Protein AF-A0AAV1QLG1-F1 (afdb_monomer)

pLDDT: mean 84.08, std 19.03, range [37.41, 98.69]

Solvent-accessible surface area (backbone atoms only — not comparable to full-atom values): 8762 Å² total; per-residue (Å²): 136,84,88,78,83,83,78,78,76,85,71,83,71,79,82,72,80,50,39,57,56,26,41,52,53,12,50,55,27,45,76,72,67,35,31,69,57,17,37,54,24,30,51,51,20,46,54,36,45,75,72,66,52,82,54,91,85,65,54,66,56,62,42,28,51,55,37,20,52,26,34,38,74,71,66,40,52,70,61,16,45,52,32,30,50,58,28,38,73,78,41,75,80,42,66,68,46,60,51,48,48,58,51,48,53,52,53,50,54,52,51,54,52,52,53,51,55,50,49,54,57,46,54,62,48,64,73,50,66,93,74,75,67,92,51,88,59,51,65,58,53,54,34,52,76,70,55,54,86,71,78,129

Mean predicted aligned error: 13.68 Å

Foldseek 3Di:
DDDDDPDPDPDPPPDDQALVRLCVQLVVCVVVLVLVSVLVSLVVSLVCVVVVGDDDPDDLLVSLVSNLVSCVVVVNLVVSLVSLVVSCVVPVPPPVSVVSNVVSVVVVVVVVVVVVVVVVVVVVVVVPPPPPPPDPCVVVVVCVVVVHPPDD

Radius of gyration: 30.01 Å; Cα contacts (8 Å, |Δi|>4): 123; chains: 1; bounding box: 72×64×81 Å

Secondary structure (DSSP, 8-state):
---------------PPPHHHHHHHHHHHHHTT-HHHHHHHHHHHHHHHHTT---SS--HHHHHHHHHHHHHHTT-HHHHHHHHHHHHHH-TT-HHHHHHHHHHHHHHHHHHHHHHHHHHHHHHHHTS-TTS-S-TTHHHHHHHHTTTT---

Sequence (152 aa):
LQAGHQRHRHGTAASSLSVDDCYDLGKVAYSEADYHHTELWMTQALRQLDQGEASVAVDAVTILDYLSYSVYQQGALERALEFTRRLLELDPAHQRANGNLKYFEYQLEKQRKAEQSDGEAKQTRDARSPADDYLPERRTYEQLCRGEGVRM

Organism: Scomber scombrus (NCBI:txid13677)

InterPro domains:
  IPR011990 Tetratricopeptide-like helical domain superfamily [G3DSA:1.25.40.10] (16-119)
  IPR011990 Tetratricopeptide-like helical domain superfamily [SSF48452] (18-107)
  IPR019734 Tetratricopeptide repeat [PS50005] (61-94)
  IPR059068 Prolyl 4-hydroxylase, peptide-substrate-binding domain [PF23558] (19-110)

Structure (mmCIF, N/CA/C/O backbone):
data_AF-A0AAV1QLG1-F1
#
_entry.id   AF-A0AAV1QLG1-F1
#
loop_
_atom_site.group_PDB
_atom_site.id
_atom_site.type_symbol
_atom_site.label_atom_id
_atom_site.label_alt_id
_atom_site.label_comp_id
_atom_site.label_asym_id
_atom_site.label_entity_id
_atom_site.label_seq_id
_atom_site.pdbx_PDB_ins_code
_atom_site.Cartn_x
_atom_site.Cartn_y
_atom_site.Cartn_z
_atom_site.occupancy
_atom_site.B_iso_or_equiv
_atom_site.auth_seq_id
_atom_site.auth_comp_id
_atom_site.auth_asym_id
_atom_site.auth_atom_id
_atom_site.pdbx_PDB_model_num
ATOM 1 N N . LEU A 1 1 ? 30.216 -41.853 -43.364 1.00 44.53 1 LEU A N 1
ATOM 2 C CA . LEU A 1 1 ? 30.322 -40.665 -42.487 1.00 44.53 1 LEU A CA 1
ATOM 3 C C . LEU A 1 1 ? 28.962 -40.464 -41.839 1.00 44.53 1 LEU A C 1
ATOM 5 O O . LEU A 1 1 ? 27.978 -40.298 -42.546 1.00 44.53 1 LEU A O 1
ATOM 9 N N . GLN A 1 2 ? 28.903 -40.686 -40.531 1.00 37.41 2 GLN A N 1
ATOM 10 C CA . GLN A 1 2 ? 27.683 -40.854 -39.745 1.00 37.41 2 GLN A CA 1
ATOM 11 C C . GLN A 1 2 ? 27.026 -39.497 -39.453 1.00 37.41 2 GLN A C 1
ATOM 13 O O . GLN A 1 2 ? 27.710 -38.495 -39.265 1.00 37.41 2 GLN A O 1
ATOM 18 N N . ALA A 1 3 ? 25.694 -39.494 -39.469 1.00 44.56 3 ALA A N 1
ATOM 19 C CA . ALA A 1 3 ? 24.820 -38.339 -39.324 1.00 44.56 3 ALA A CA 1
ATOM 20 C C . ALA A 1 3 ? 24.943 -37.632 -37.962 1.00 44.56 3 ALA A C 1
ATOM 22 O O . ALA A 1 3 ? 25.097 -38.281 -36.930 1.00 44.56 3 ALA A O 1
ATOM 23 N N . GLY A 1 4 ? 24.746 -36.312 -37.961 1.00 37.56 4 GLY A N 1
ATOM 24 C CA . GLY A 1 4 ? 24.544 -35.506 -36.758 1.00 37.56 4 GLY A CA 1
ATOM 25 C C . GLY A 1 4 ? 23.381 -34.535 -36.947 1.00 37.56 4 GLY A C 1
ATOM 26 O O . GLY A 1 4 ? 23.589 -33.376 -37.280 1.00 37.56 4 GLY A O 1
ATOM 27 N N . HIS A 1 5 ? 22.148 -35.011 -36.758 1.00 47.47 5 HIS A N 1
ATOM 28 C CA . HIS A 1 5 ? 20.982 -34.142 -36.579 1.00 47.47 5 HIS A CA 1
ATOM 29 C C . HIS A 1 5 ? 21.061 -33.501 -35.186 1.00 47.47 5 HIS A C 1
ATOM 31 O O . HIS A 1 5 ? 20.780 -34.156 -34.180 1.00 47.47 5 HIS A O 1
ATOM 37 N N . GLN A 1 6 ? 21.418 -32.220 -35.117 1.00 44.69 6 GLN A N 1
ATOM 38 C CA . GLN A 1 6 ? 21.255 -31.424 -33.902 1.00 44.69 6 GLN A CA 1
ATOM 39 C C . GLN A 1 6 ? 19.767 -31.116 -33.705 1.00 44.69 6 GLN A C 1
ATOM 41 O O . GLN A 1 6 ? 19.207 -30.192 -34.285 1.00 44.69 6 GLN A O 1
ATOM 46 N N . ARG A 1 7 ? 19.109 -31.925 -32.869 1.00 48.12 7 ARG A N 1
ATOM 47 C CA . ARG A 1 7 ? 17.825 -31.566 -32.264 1.00 48.12 7 ARG A CA 1
ATOM 48 C C . ARG A 1 7 ? 18.090 -30.511 -31.193 1.00 48.12 7 ARG A C 1
ATOM 50 O O . ARG A 1 7 ? 18.442 -30.856 -30.066 1.00 48.12 7 ARG A O 1
ATOM 57 N N . HIS A 1 8 ? 17.907 -29.238 -31.530 1.00 45.44 8 HIS A N 1
ATOM 58 C CA . HIS A 1 8 ? 17.745 -28.215 -30.505 1.00 45.44 8 HIS A CA 1
ATOM 59 C C . HIS A 1 8 ? 16.400 -28.447 -29.811 1.00 45.44 8 HIS A C 1
ATOM 61 O O . HIS A 1 8 ? 15.334 -28.395 -30.419 1.00 45.44 8 HIS A O 1
ATOM 67 N N . ARG A 1 9 ? 16.479 -28.812 -28.53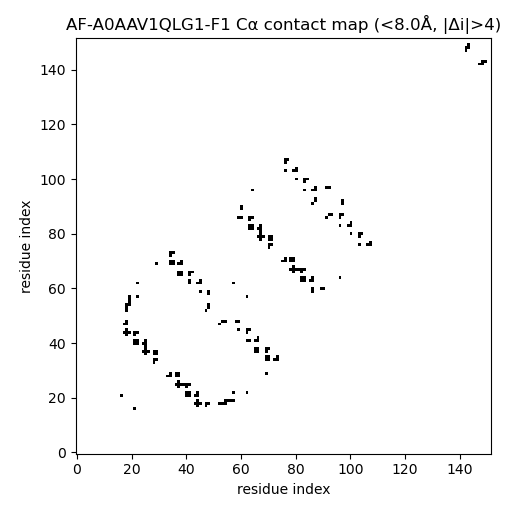1 1.00 48.44 9 ARG A N 1
ATOM 68 C CA . ARG A 1 9 ? 15.335 -28.996 -27.642 1.00 48.44 9 ARG A CA 1
ATOM 69 C C . ARG A 1 9 ? 14.621 -27.650 -27.495 1.00 48.44 9 ARG A C 1
ATOM 71 O O . ARG A 1 9 ? 15.192 -26.731 -26.919 1.00 48.44 9 ARG A O 1
ATOM 78 N N . HIS A 1 10 ? 13.378 -27.547 -27.960 1.00 50.41 10 HIS A N 1
ATOM 79 C CA . HIS A 1 10 ? 12.456 -26.523 -27.472 1.00 50.41 10 HIS A CA 1
ATOM 80 C C . HIS A 1 10 ? 12.112 -26.862 -26.018 1.00 50.41 10 HIS A C 1
ATOM 82 O O . HIS A 1 10 ? 11.190 -27.625 -25.744 1.00 50.41 10 HIS A O 1
ATOM 88 N N . GLY A 1 11 ? 12.912 -26.351 -25.084 1.00 47.97 11 GLY A N 1
ATOM 89 C CA . GLY A 1 11 ? 12.468 -26.194 -23.708 1.00 47.97 11 GLY A CA 1
ATOM 90 C C . GLY A 1 11 ? 11.489 -25.029 -23.684 1.00 47.97 11 GLY A C 1
ATOM 91 O O . GLY A 1 11 ? 11.861 -23.914 -24.038 1.00 47.97 11 GLY A O 1
ATOM 92 N N . THR A 1 12 ? 10.238 -25.278 -23.318 1.00 55.88 12 THR A N 1
ATOM 93 C CA . THR A 1 12 ? 9.296 -24.218 -22.961 1.00 55.88 12 THR A CA 1
ATOM 94 C C . THR A 1 12 ? 9.820 -23.561 -21.687 1.00 55.88 12 THR A C 1
ATOM 96 O O . THR A 1 12 ? 9.550 -24.038 -20.585 1.00 55.88 12 THR A O 1
ATOM 99 N N . ALA A 1 13 ? 10.641 -22.519 -21.824 1.00 58.00 13 ALA A N 1
ATOM 100 C CA . ALA A 1 13 ? 10.896 -21.618 -20.714 1.00 58.00 13 ALA A CA 1
ATOM 101 C C . ALA A 1 13 ? 9.532 -21.057 -20.304 1.00 58.00 13 ALA A C 1
ATOM 103 O O . ALA A 1 13 ? 8.840 -20.468 -21.134 1.00 58.00 13 ALA A O 1
ATOM 104 N N . ALA A 1 14 ? 9.102 -21.318 -19.070 1.00 61.22 14 ALA A N 1
ATOM 105 C CA . ALA A 1 14 ? 7.941 -20.637 -18.526 1.00 61.22 14 ALA A CA 1
ATOM 106 C C . ALA A 1 14 ? 8.257 -19.137 -18.570 1.00 61.22 14 ALA A C 1
ATOM 108 O O . ALA A 1 14 ? 9.194 -18.691 -17.911 1.00 61.22 14 ALA A O 1
ATOM 109 N N . SER A 1 15 ? 7.549 -18.384 -19.409 1.00 76.50 15 SER A N 1
ATOM 110 C CA . SER A 1 15 ? 7.650 -16.929 -19.428 1.00 76.50 15 SER A CA 1
ATOM 111 C C . SER A 1 15 ? 7.101 -16.420 -18.098 1.00 76.50 15 SER A C 1
ATOM 113 O O . SER A 1 15 ? 5.895 -16.500 -17.861 1.00 76.50 15 SER A O 1
ATOM 115 N N . SER A 1 16 ? 7.978 -15.980 -17.199 1.00 86.31 16 SER A N 1
ATOM 116 C CA . SER A 1 16 ? 7.573 -15.283 -15.981 1.00 86.31 16 SER A CA 1
ATOM 117 C C . SER A 1 16 ? 7.091 -13.881 -16.341 1.00 86.31 16 SER A C 1
ATOM 119 O O . SER A 1 16 ? 7.706 -13.226 -17.180 1.00 86.31 16 SER A O 1
ATOM 121 N N . LEU A 1 17 ? 6.011 -13.434 -15.703 1.00 94.00 17 LEU A N 1
ATOM 122 C CA . LEU A 1 17 ? 5.539 -12.055 -15.819 1.00 94.00 17 LEU A CA 1
ATOM 123 C C . LEU A 1 17 ? 6.571 -11.107 -15.204 1.00 94.00 17 LEU A C 1
ATOM 125 O O . LEU A 1 17 ? 7.108 -11.405 -14.135 1.00 94.00 17 LEU A O 1
ATOM 129 N N . SER A 1 18 ? 6.842 -9.995 -15.879 1.00 95.75 18 SER A N 1
ATOM 130 C CA . SER A 1 18 ? 7.716 -8.939 -15.366 1.00 95.75 18 SER A CA 1
ATOM 131 C C . SER A 1 18 ? 7.028 -8.108 -14.275 1.00 95.75 18 SER A C 1
ATOM 133 O O . SER A 1 18 ? 5.814 -8.220 -14.063 1.00 95.75 18 SER A O 1
ATOM 135 N N . VAL A 1 19 ? 7.797 -7.240 -13.606 1.00 97.44 19 VAL A N 1
ATOM 136 C CA . VAL A 1 19 ? 7.251 -6.213 -12.693 1.00 97.44 19 VAL A CA 1
ATOM 137 C C . VAL A 1 19 ? 6.167 -5.383 -13.386 1.00 97.44 19 VAL A C 1
ATOM 139 O O . VAL A 1 19 ? 5.091 -5.181 -12.819 1.00 97.44 19 VAL A O 1
ATOM 142 N N . ASP A 1 20 ? 6.452 -4.922 -14.607 1.00 96.88 20 ASP A N 1
ATOM 143 C CA . ASP A 1 20 ? 5.567 -4.053 -15.386 1.00 96.88 20 ASP A CA 1
ATOM 144 C C . ASP A 1 20 ? 4.262 -4.788 -15.750 1.00 96.88 20 ASP A C 1
ATOM 146 O O . ASP A 1 20 ? 3.175 -4.237 -15.570 1.00 96.88 20 ASP A O 1
ATOM 150 N N . ASP A 1 21 ? 4.345 -6.069 -16.141 1.00 97.06 21 ASP A N 1
ATOM 151 C CA . ASP A 1 21 ? 3.162 -6.896 -16.431 1.00 97.06 21 ASP A CA 1
ATOM 152 C C . ASP A 1 21 ? 2.267 -7.059 -15.192 1.00 97.06 21 ASP A C 1
ATOM 154 O O . ASP A 1 21 ? 1.042 -6.924 -15.267 1.00 97.06 21 ASP A O 1
ATOM 158 N N . CYS A 1 22 ? 2.867 -7.341 -14.029 1.00 97.75 22 CYS A N 1
ATOM 159 C CA . CYS A 1 22 ? 2.123 -7.476 -12.776 1.00 97.75 22 CYS A CA 1
ATOM 160 C C . CYS A 1 22 ? 1.476 -6.145 -12.370 1.00 97.75 22 CYS A C 1
ATOM 162 O O . CYS A 1 22 ? 0.326 -6.123 -11.932 1.00 97.75 22 CYS A O 1
ATOM 164 N N . TYR A 1 23 ? 2.184 -5.030 -12.542 1.00 98.19 23 TYR A N 1
ATOM 165 C CA . TYR A 1 23 ? 1.653 -3.703 -12.251 1.00 98.19 23 TYR A CA 1
ATOM 166 C C . TYR A 1 23 ? 0.455 -3.343 -13.142 1.00 98.19 23 TYR A C 1
ATOM 168 O O . TYR A 1 23 ? -0.563 -2.857 -12.637 1.00 98.19 23 TYR A O 1
ATOM 176 N N . ASP A 1 24 ? 0.532 -3.623 -14.443 1.00 98.00 24 ASP A N 1
ATOM 177 C CA . ASP A 1 24 ? -0.562 -3.343 -15.373 1.00 98.00 24 ASP A CA 1
ATOM 178 C C . ASP A 1 24 ? -1.800 -4.200 -15.085 1.00 98.00 24 ASP A C 1
ATOM 180 O O . ASP A 1 24 ? -2.915 -3.669 -15.049 1.00 98.00 24 ASP A O 1
ATOM 184 N N . LEU A 1 25 ? -1.623 -5.490 -14.777 1.00 98.19 25 LEU A N 1
ATOM 185 C CA . LEU A 1 25 ? -2.722 -6.353 -14.325 1.00 98.19 25 LEU A CA 1
ATOM 186 C C . LEU A 1 25 ? -3.362 -5.827 -13.033 1.00 98.19 25 LEU A C 1
ATOM 188 O O . LEU A 1 25 ? -4.590 -5.763 -12.926 1.00 98.19 25 LEU A O 1
ATOM 192 N N . GLY A 1 26 ? -2.543 -5.386 -12.075 1.00 98.31 26 GLY A N 1
ATOM 193 C CA . GLY A 1 26 ? -3.022 -4.779 -10.836 1.00 98.31 26 GLY A CA 1
ATOM 194 C C . GLY A 1 26 ? -3.819 -3.494 -11.073 1.00 98.31 26 GLY A C 1
ATOM 195 O O . GLY A 1 26 ? -4.837 -3.275 -10.424 1.00 98.31 26 GLY A O 1
ATOM 196 N N . LYS A 1 27 ? -3.410 -2.652 -12.028 1.00 98.19 27 LYS A N 1
ATOM 197 C CA . LYS A 1 27 ? -4.147 -1.429 -12.384 1.00 98.19 27 LYS A CA 1
ATOM 198 C C . LYS A 1 27 ? -5.500 -1.708 -13.024 1.00 98.19 27 LYS A C 1
ATOM 200 O O . LYS A 1 27 ? -6.457 -0.991 -12.732 1.00 98.19 27 LYS A O 1
ATOM 205 N N . VAL A 1 28 ? -5.578 -2.713 -13.897 1.00 98.44 28 VAL A N 1
ATOM 206 C CA . VAL A 1 28 ? -6.851 -3.129 -14.503 1.00 98.44 28 VAL A CA 1
ATOM 207 C C . VAL A 1 28 ? -7.811 -3.571 -13.399 1.00 98.44 28 VAL A C 1
ATOM 209 O O . VAL A 1 28 ? -8.897 -3.003 -13.291 1.00 98.44 28 VAL A O 1
ATOM 212 N N . ALA A 1 29 ? -7.366 -4.455 -12.500 1.00 98.38 29 ALA A N 1
ATOM 213 C CA . ALA A 1 29 ? -8.154 -4.870 -11.337 1.00 98.38 29 ALA A CA 1
ATOM 214 C C . ALA A 1 29 ? -8.589 -3.673 -10.466 1.00 98.38 29 ALA A C 1
ATOM 216 O O . ALA A 1 29 ? -9.754 -3.567 -10.083 1.00 98.38 29 ALA A O 1
ATOM 217 N N . TYR A 1 30 ? -7.686 -2.717 -10.222 1.00 98.19 30 TYR A N 1
ATOM 218 C CA . TYR A 1 30 ? -7.985 -1.525 -9.425 1.00 98.19 30 TYR A CA 1
ATOM 219 C C . TYR A 1 30 ? -9.080 -0.660 -10.055 1.00 98.19 30 TYR A C 1
ATOM 221 O O . TYR A 1 30 ? -9.966 -0.173 -9.352 1.00 98.19 30 TYR A O 1
ATOM 229 N N . SER A 1 31 ? -9.049 -0.474 -11.379 1.00 98.25 31 SER A N 1
ATOM 230 C CA . SER A 1 31 ? -10.077 0.294 -12.098 1.00 98.25 31 SER A CA 1
ATOM 231 C C . SER A 1 31 ? -11.464 -0.345 -12.035 1.00 98.25 31 SER A C 1
ATOM 233 O O . SER A 1 31 ? -12.468 0.363 -12.096 1.00 98.25 31 SER A O 1
ATOM 235 N N . GLU A 1 32 ? -11.516 -1.663 -11.852 1.00 98.12 32 GLU A N 1
ATOM 236 C CA . GLU A 1 32 ? -12.744 -2.440 -11.681 1.00 98.12 32 GLU A CA 1
ATOM 237 C C . GLU A 1 32 ? -13.165 -2.550 -10.204 1.00 98.12 32 GLU A C 1
ATOM 239 O O . GLU A 1 32 ? -14.140 -3.227 -9.885 1.00 98.12 32 GLU A O 1
ATOM 244 N N . ALA A 1 33 ? -12.455 -1.860 -9.300 1.00 97.88 33 ALA A N 1
ATOM 245 C CA . ALA A 1 33 ? -12.615 -1.940 -7.848 1.00 97.88 33 ALA A CA 1
ATOM 246 C C . ALA A 1 33 ? -12.436 -3.363 -7.279 1.00 97.88 33 ALA A C 1
ATOM 248 O O . ALA A 1 33 ? -12.889 -3.662 -6.171 1.00 97.88 33 ALA A O 1
ATOM 249 N N . ASP A 1 34 ? -11.727 -4.232 -8.004 1.00 98.25 34 ASP A N 1
ATOM 250 C CA . ASP A 1 34 ? -11.292 -5.534 -7.513 1.00 98.25 34 ASP A CA 1
ATOM 251 C C . ASP A 1 34 ? -10.013 -5.365 -6.684 1.00 98.25 34 ASP A C 1
ATOM 253 O O . ASP A 1 34 ? -8.875 -5.563 -7.131 1.00 98.25 34 ASP A O 1
ATOM 257 N N . TYR A 1 35 ? -10.205 -4.932 -5.440 1.00 98.19 35 TYR A N 1
ATOM 258 C CA . TYR A 1 35 ? -9.101 -4.654 -4.525 1.00 98.19 35 TYR A CA 1
ATOM 259 C C . TYR A 1 35 ? -8.356 -5.915 -4.084 1.00 98.19 35 TYR A C 1
ATOM 261 O O . TYR A 1 35 ? -7.170 -5.831 -3.766 1.00 98.19 35 TYR A O 1
ATOM 269 N N . HIS A 1 36 ? -9.016 -7.074 -4.123 1.00 98.00 36 HIS A N 1
ATOM 270 C CA . HIS A 1 36 ? -8.390 -8.352 -3.806 1.00 98.00 36 HIS A CA 1
ATOM 271 C C . HIS A 1 36 ? -7.327 -8.715 -4.848 1.00 98.00 36 HIS A C 1
ATOM 273 O O . HIS A 1 36 ? -6.168 -8.960 -4.507 1.00 98.00 36 HIS A O 1
ATOM 279 N N . HIS A 1 37 ? -7.688 -8.689 -6.134 1.00 98.38 37 HIS A N 1
ATOM 280 C CA . HIS A 1 37 ? -6.726 -8.972 -7.197 1.00 98.38 37 HIS A CA 1
ATOM 281 C C . HIS A 1 37 ? -5.718 -7.84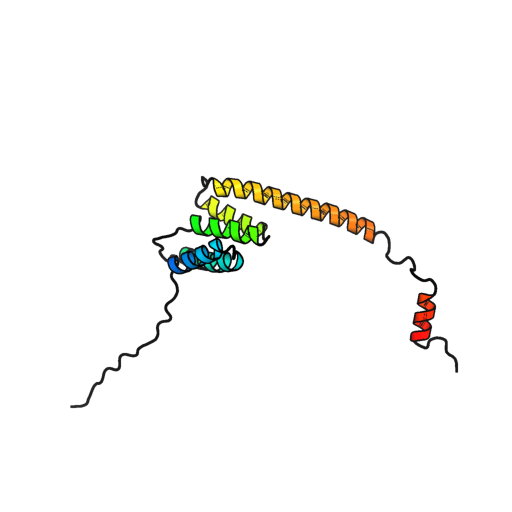0 -7.376 1.00 98.38 37 HIS A C 1
ATOM 283 O O . HIS A 1 37 ? -4.560 -8.115 -7.693 1.00 98.38 37 HIS A O 1
ATOM 289 N N . THR A 1 38 ? -6.106 -6.589 -7.105 1.00 98.69 38 THR A N 1
ATOM 290 C CA . THR A 1 38 ? -5.133 -5.491 -7.054 1.00 98.69 38 THR A CA 1
ATOM 291 C C . THR A 1 38 ? -4.038 -5.792 -6.038 1.00 98.69 38 THR A C 1
ATOM 293 O O . THR A 1 38 ? -2.858 -5.694 -6.365 1.00 98.69 38 THR A O 1
ATOM 296 N N . GLU A 1 39 ? -4.406 -6.191 -4.818 1.00 98.50 39 GLU A N 1
ATOM 297 C CA . GLU A 1 39 ? -3.435 -6.526 -3.780 1.00 98.50 39 GLU A CA 1
ATOM 298 C C . GLU A 1 39 ? -2.500 -7.658 -4.218 1.00 98.50 39 GLU A C 1
ATOM 300 O O . GLU A 1 39 ? -1.285 -7.543 -4.048 1.00 98.50 39 GLU A O 1
ATOM 305 N N . LEU A 1 40 ? -3.045 -8.725 -4.807 1.00 98.38 40 LEU A N 1
ATOM 306 C CA . LEU A 1 40 ? -2.261 -9.868 -5.274 1.00 98.38 40 LEU A CA 1
ATOM 307 C C . LEU A 1 40 ? -1.209 -9.438 -6.304 1.00 98.38 40 LEU A C 1
ATOM 309 O O . LEU A 1 40 ? -0.019 -9.717 -6.133 1.00 98.38 40 LEU A O 1
ATOM 313 N N . TRP A 1 41 ? -1.634 -8.723 -7.345 1.00 98.56 41 TRP A N 1
ATOM 314 C CA . TRP A 1 41 ? -0.757 -8.302 -8.436 1.00 98.56 41 TRP A CA 1
ATOM 315 C C . TRP A 1 41 ? 0.272 -7.261 -8.000 1.00 98.56 41 TRP A C 1
ATOM 317 O O . TRP A 1 41 ? 1.457 -7.396 -8.305 1.00 98.56 41 TRP A O 1
ATOM 327 N N . MET A 1 42 ? -0.148 -6.269 -7.215 1.00 98.38 42 MET A N 1
ATOM 328 C CA . MET A 1 42 ? 0.752 -5.239 -6.699 1.00 98.38 42 MET A CA 1
ATOM 329 C C . MET A 1 42 ? 1.769 -5.812 -5.704 1.00 98.38 42 MET A C 1
ATOM 331 O O . MET A 1 42 ? 2.928 -5.405 -5.708 1.00 98.38 42 MET A O 1
ATOM 335 N N . THR A 1 43 ? 1.384 -6.801 -4.890 1.00 98.31 43 THR A N 1
ATOM 336 C CA . THR A 1 43 ? 2.318 -7.493 -3.985 1.00 98.31 43 THR A CA 1
ATOM 337 C C . THR A 1 43 ? 3.370 -8.264 -4.775 1.00 98.31 43 THR A C 1
ATOM 339 O O . THR A 1 43 ? 4.547 -8.242 -4.411 1.00 98.31 43 THR A O 1
ATOM 342 N N . GLN A 1 44 ? 2.973 -8.923 -5.867 1.00 98.19 44 GLN A N 1
ATOM 343 C CA . GLN A 1 44 ? 3.912 -9.623 -6.739 1.00 98.19 44 GLN A CA 1
ATOM 344 C C . GLN A 1 44 ? 4.883 -8.646 -7.420 1.00 98.19 44 GLN A C 1
ATOM 346 O O . GLN A 1 44 ? 6.091 -8.881 -7.370 1.00 98.19 44 GLN A O 1
ATOM 351 N N . ALA A 1 45 ? 4.385 -7.527 -7.959 1.00 98.06 45 ALA A N 1
ATOM 352 C CA . ALA A 1 45 ? 5.220 -6.484 -8.558 1.00 98.06 45 ALA A CA 1
ATOM 353 C C . ALA A 1 45 ? 6.224 -5.901 -7.544 1.00 98.06 45 ALA A C 1
ATOM 355 O O . ALA A 1 45 ? 7.420 -5.811 -7.824 1.00 98.06 45 ALA A O 1
ATOM 356 N N . LEU A 1 46 ? 5.767 -5.581 -6.326 1.00 98.19 46 LEU A N 1
ATOM 357 C CA . LEU A 1 46 ? 6.629 -5.081 -5.250 1.00 98.19 46 LEU A CA 1
ATOM 358 C C . LEU A 1 46 ? 7.700 -6.103 -4.860 1.00 98.19 46 LEU A C 1
ATOM 360 O O . LEU A 1 46 ? 8.868 -5.760 -4.702 1.00 98.19 46 LEU A O 1
ATOM 364 N N . ARG A 1 47 ? 7.316 -7.377 -4.741 1.00 97.88 47 ARG A N 1
ATOM 365 C CA . ARG A 1 47 ? 8.232 -8.471 -4.410 1.00 97.88 47 ARG A CA 1
ATOM 366 C C . ARG A 1 47 ? 9.332 -8.644 -5.463 1.00 97.88 47 ARG A C 1
ATOM 368 O O . ARG A 1 47 ? 10.443 -9.032 -5.100 1.00 97.88 47 ARG A O 1
ATOM 375 N N . GLN A 1 48 ? 9.023 -8.426 -6.738 1.00 97.06 48 GLN A N 1
ATOM 376 C CA . GLN A 1 48 ? 10.000 -8.485 -7.827 1.00 97.06 48 GLN A CA 1
ATOM 377 C C . GLN A 1 48 ? 10.967 -7.295 -7.784 1.00 97.06 48 GLN A C 1
ATOM 379 O O . GLN A 1 48 ? 12.179 -7.503 -7.857 1.00 97.06 48 GLN A O 1
ATOM 384 N N . LEU A 1 49 ? 10.466 -6.077 -7.544 1.00 96.62 49 LEU A N 1
ATOM 385 C CA . LEU A 1 49 ? 11.318 -4.902 -7.315 1.00 96.62 49 LEU A CA 1
ATOM 386 C C . LEU A 1 49 ? 12.257 -5.091 -6.118 1.00 96.62 49 LEU A C 1
ATOM 388 O O . LEU A 1 49 ? 13.447 -4.801 -6.213 1.00 96.62 49 LEU A O 1
ATOM 392 N N . ASP A 1 50 ? 11.748 -5.639 -5.014 1.00 95.62 50 ASP A N 1
ATOM 393 C CA . ASP A 1 50 ? 12.538 -5.915 -3.807 1.00 95.62 50 ASP A CA 1
ATOM 394 C C . ASP A 1 50 ? 13.647 -6.955 -4.050 1.00 95.62 50 ASP A C 1
ATOM 396 O O . ASP A 1 50 ? 14.658 -6.969 -3.349 1.00 95.62 50 ASP A O 1
ATOM 400 N N . GLN A 1 51 ? 13.485 -7.817 -5.059 1.00 96.56 51 GLN A N 1
ATOM 401 C CA . GLN A 1 51 ? 14.506 -8.774 -5.506 1.00 96.56 51 GLN A CA 1
ATOM 402 C C . GLN A 1 51 ? 15.512 -8.167 -6.496 1.00 96.56 51 GLN A C 1
ATOM 404 O O . GLN A 1 51 ? 16.428 -8.862 -6.936 1.00 96.56 51 GLN A O 1
ATOM 409 N N . GLY A 1 52 ? 15.375 -6.880 -6.823 1.00 93.31 52 GLY A N 1
ATOM 410 C CA . GLY A 1 52 ? 16.257 -6.162 -7.737 1.00 93.31 52 GLY A CA 1
ATOM 411 C C . GLY A 1 52 ? 15.895 -6.323 -9.212 1.00 93.31 52 GLY A C 1
ATOM 412 O O . GLY A 1 52 ? 16.727 -6.009 -10.065 1.00 93.31 52 GLY A O 1
ATOM 413 N N . GLU A 1 53 ? 14.691 -6.810 -9.535 1.00 93.94 53 GLU A N 1
ATOM 414 C CA . GLU A 1 53 ? 14.196 -6.780 -10.913 1.00 93.94 53 GLU A CA 1
ATOM 415 C C . GLU A 1 53 ? 14.000 -5.322 -11.348 1.00 93.94 53 GLU A C 1
ATOM 417 O O . GLU A 1 53 ? 13.451 -4.502 -10.611 1.00 93.94 53 GLU A O 1
ATOM 422 N N . ALA A 1 54 ? 14.496 -4.980 -12.536 1.00 89.50 54 ALA A N 1
ATOM 423 C CA . ALA A 1 54 ? 14.356 -3.635 -13.070 1.00 89.50 54 ALA A CA 1
ATOM 424 C C . ALA A 1 54 ? 12.948 -3.432 -13.638 1.00 89.50 54 ALA A C 1
ATOM 426 O O . ALA A 1 54 ? 12.390 -4.319 -14.279 1.00 89.50 54 ALA A O 1
ATOM 427 N N . SER A 1 55 ? 12.422 -2.230 -13.450 1.00 91.88 55 SER A N 1
ATOM 428 C CA . SER A 1 55 ? 11.155 -1.770 -14.007 1.00 91.88 55 SER A CA 1
ATOM 429 C C . SER A 1 55 ? 11.395 -0.445 -14.710 1.00 91.88 55 SER A C 1
ATOM 431 O O . SER A 1 55 ? 12.152 0.397 -14.214 1.00 91.88 55 SER A O 1
ATOM 433 N N . VAL A 1 56 ? 10.780 -0.269 -15.877 1.00 86.06 56 VAL A N 1
ATOM 434 C CA . VAL A 1 56 ? 10.873 0.989 -16.630 1.00 86.06 56 VAL A CA 1
ATOM 435 C C . VAL A 1 56 ? 9.662 1.873 -16.349 1.00 86.06 56 VAL A C 1
ATOM 437 O O . VAL A 1 56 ? 9.790 3.098 -16.381 1.00 86.06 56 VAL A O 1
ATOM 440 N N . ALA A 1 57 ? 8.496 1.279 -16.079 1.00 86.38 57 ALA A N 1
ATOM 441 C CA . ALA A 1 57 ? 7.245 2.022 -15.991 1.00 86.38 57 ALA A CA 1
ATOM 442 C C . ALA A 1 57 ? 6.862 2.417 -14.559 1.00 86.38 57 ALA A C 1
ATOM 444 O O . ALA A 1 57 ? 6.130 3.393 -14.384 1.00 86.38 57 ALA A O 1
ATOM 445 N N . VAL A 1 58 ? 7.323 1.676 -13.546 1.00 93.88 58 VAL A N 1
ATOM 446 C CA . VAL A 1 58 ? 6.821 1.826 -12.172 1.00 93.88 58 VAL A CA 1
ATOM 447 C C . VAL A 1 58 ? 7.901 1.704 -11.095 1.00 93.88 58 VAL A C 1
ATOM 449 O O . VAL A 1 58 ? 8.811 0.882 -11.195 1.00 93.88 58 VAL A O 1
ATOM 452 N N . ASP A 1 59 ? 7.768 2.497 -10.031 1.00 96.56 59 ASP A N 1
ATOM 453 C CA . ASP A 1 59 ? 8.595 2.431 -8.828 1.00 96.56 59 ASP A CA 1
ATOM 454 C C . ASP A 1 59 ? 7.842 1.847 -7.615 1.00 96.56 59 ASP A C 1
ATOM 456 O O . ASP A 1 59 ? 6.616 1.697 -7.593 1.00 96.56 59 ASP A O 1
ATOM 460 N N . ALA A 1 60 ? 8.597 1.511 -6.564 1.00 97.56 60 ALA A N 1
ATOM 461 C CA . ALA A 1 60 ? 8.031 0.937 -5.346 1.00 97.56 60 ALA A CA 1
ATOM 462 C C . ALA A 1 60 ? 7.050 1.893 -4.644 1.00 97.56 60 ALA A C 1
ATOM 464 O O . ALA A 1 60 ? 6.060 1.430 -4.083 1.00 97.56 60 ALA A O 1
ATOM 465 N N . VAL A 1 61 ? 7.285 3.212 -4.704 1.00 98.06 61 VAL A N 1
ATOM 466 C CA . VAL A 1 61 ? 6.397 4.234 -4.119 1.00 98.06 61 VAL A CA 1
ATOM 467 C C . VAL A 1 61 ? 5.004 4.143 -4.739 1.00 98.06 61 VAL A C 1
ATOM 469 O O . VAL A 1 61 ? 4.014 4.043 -4.013 1.00 98.06 61 VAL A O 1
ATOM 472 N N . THR A 1 62 ? 4.924 4.087 -6.070 1.00 98.00 62 THR A N 1
ATOM 473 C CA . THR A 1 62 ? 3.653 3.974 -6.792 1.00 98.00 62 TH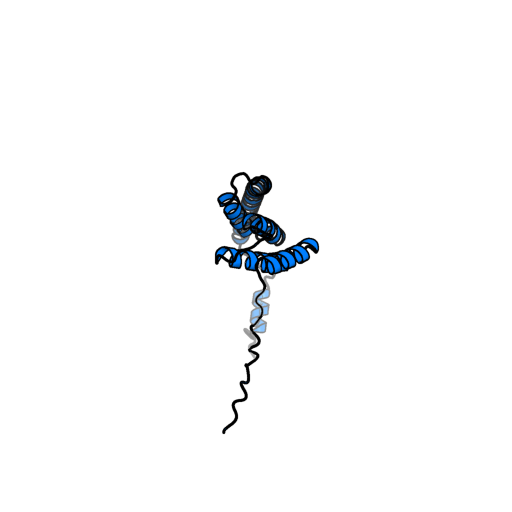R A CA 1
ATOM 474 C C . THR A 1 62 ? 2.915 2.685 -6.434 1.00 98.00 62 THR A C 1
ATOM 476 O O . THR A 1 62 ? 1.713 2.719 -6.167 1.00 98.00 62 THR A O 1
ATOM 479 N N . ILE A 1 63 ? 3.613 1.546 -6.386 1.00 98.38 63 ILE A N 1
ATOM 480 C CA . ILE A 1 63 ? 3.003 0.248 -6.046 1.00 98.38 63 ILE A CA 1
ATOM 481 C C . ILE A 1 63 ? 2.491 0.230 -4.600 1.00 98.38 63 ILE A C 1
ATOM 483 O O . ILE A 1 63 ? 1.371 -0.220 -4.343 1.00 98.38 63 ILE A O 1
ATOM 487 N N . LEU A 1 64 ? 3.281 0.747 -3.655 1.00 98.62 64 LEU A N 1
ATOM 488 C CA . LEU A 1 64 ? 2.892 0.850 -2.246 1.00 98.62 64 LEU A CA 1
ATOM 489 C C . LEU A 1 64 ? 1.649 1.721 -2.058 1.00 98.62 64 LEU A C 1
ATOM 491 O O . LEU A 1 64 ? 0.831 1.440 -1.183 1.00 98.62 64 LEU A O 1
ATOM 495 N N . ASP A 1 65 ? 1.471 2.740 -2.895 1.00 98.31 65 ASP A N 1
ATOM 496 C CA . ASP A 1 65 ? 0.293 3.596 -2.849 1.00 98.31 65 ASP A CA 1
ATOM 497 C C . ASP A 1 65 ? -0.979 2.817 -3.227 1.00 98.31 65 ASP A C 1
ATOM 499 O O . ASP A 1 65 ? -1.947 2.793 -2.460 1.00 98.31 65 ASP A O 1
ATOM 503 N N . TYR A 1 66 ? -0.945 2.068 -4.340 1.00 98.38 66 TYR A N 1
ATOM 504 C CA . TYR A 1 66 ? -2.041 1.171 -4.735 1.00 98.38 66 TYR A CA 1
ATOM 505 C C . TYR A 1 66 ? -2.331 0.103 -3.673 1.00 98.38 66 TYR A C 1
ATOM 507 O O . TYR A 1 66 ? -3.501 -0.148 -3.363 1.00 98.38 66 TYR A O 1
ATOM 515 N N . LEU A 1 67 ? -1.291 -0.503 -3.088 1.00 98.44 67 LEU A N 1
ATOM 516 C CA . LEU A 1 67 ? -1.440 -1.489 -2.012 1.00 98.44 67 LEU A CA 1
ATOM 517 C C . LEU A 1 67 ? -2.109 -0.886 -0.781 1.00 98.44 67 LEU A C 1
ATOM 519 O O . LEU A 1 67 ? -3.075 -1.457 -0.277 1.00 98.44 67 LEU A O 1
ATOM 523 N N . SER A 1 68 ? -1.635 0.276 -0.321 1.00 98.12 68 SER A N 1
ATOM 524 C CA . SER A 1 68 ? -2.156 0.922 0.886 1.00 98.12 68 SER A CA 1
ATOM 525 C C . SER A 1 68 ? -3.663 1.169 0.792 1.00 98.12 68 SER A C 1
ATOM 527 O O . SER A 1 68 ? -4.402 0.859 1.727 1.00 98.12 68 SER A O 1
ATOM 529 N N . TYR A 1 69 ? -4.142 1.637 -0.364 1.00 98.00 69 TYR A N 1
ATOM 530 C CA . TYR A 1 69 ? -5.561 1.880 -0.587 1.00 98.00 69 TYR A CA 1
ATOM 531 C C . TYR A 1 69 ? -6.362 0.588 -0.765 1.00 98.00 69 TYR A C 1
ATOM 533 O O . TYR A 1 69 ? -7.421 0.442 -0.161 1.00 98.00 69 TYR A O 1
ATOM 541 N N . SER A 1 70 ? -5.868 -0.363 -1.560 1.00 98.19 70 SER A N 1
ATOM 542 C CA . SER A 1 70 ? -6.596 -1.611 -1.848 1.00 98.19 70 SER A CA 1
ATOM 543 C C . SER A 1 70 ? -6.793 -2.457 -0.590 1.00 98.19 70 SER A C 1
ATOM 545 O O . SER A 1 70 ? -7.855 -3.032 -0.364 1.00 98.19 70 SER A O 1
ATOM 547 N N . VAL A 1 71 ? -5.785 -2.495 0.276 1.00 98.00 71 VAL A N 1
ATOM 548 C CA . VAL A 1 71 ? -5.840 -3.216 1.552 1.00 98.00 71 VAL A CA 1
ATOM 549 C C . VAL A 1 71 ? -6.734 -2.488 2.558 1.00 98.00 71 VAL A C 1
ATOM 551 O O . VAL A 1 71 ? -7.507 -3.128 3.273 1.00 98.00 71 VAL A O 1
ATOM 554 N N . TYR A 1 72 ? -6.713 -1.151 2.557 1.00 97.75 72 TYR A N 1
ATOM 555 C CA . TYR A 1 72 ? -7.665 -0.350 3.327 1.00 97.75 72 TYR A CA 1
ATOM 556 C C . TYR A 1 72 ? -9.118 -0.616 2.904 1.00 97.75 72 TYR A C 1
ATOM 558 O O . TYR A 1 72 ? -9.972 -0.813 3.767 1.00 97.75 72 TYR A O 1
ATOM 566 N N . GLN A 1 73 ? -9.402 -0.688 1.600 1.00 97.69 73 GL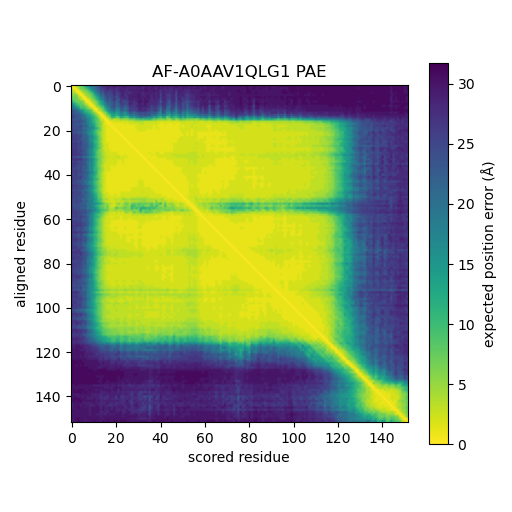N A N 1
ATOM 567 C CA . GLN A 1 73 ? -10.748 -0.970 1.085 1.00 97.69 73 GLN A CA 1
ATOM 568 C C . GLN A 1 73 ? -11.271 -2.356 1.478 1.00 97.69 73 GLN A C 1
ATOM 570 O O . GLN A 1 73 ? -12.475 -2.548 1.627 1.00 97.69 73 GLN A O 1
ATOM 575 N N . GLN A 1 74 ? -10.372 -3.313 1.707 1.00 97.25 74 GLN A N 1
ATOM 576 C CA . GLN A 1 74 ? -10.710 -4.638 2.233 1.00 97.25 74 GLN A CA 1
ATOM 577 C C . GLN A 1 74 ? -10.896 -4.657 3.765 1.00 97.25 74 GLN A C 1
ATOM 579 O O . GLN A 1 74 ? -11.226 -5.696 4.330 1.00 97.25 74 GLN A O 1
ATOM 584 N N . GLY A 1 75 ? -10.696 -3.526 4.452 1.00 95.81 75 GLY A N 1
ATOM 585 C CA . GLY A 1 75 ? -10.862 -3.387 5.902 1.00 95.81 75 GLY A CA 1
ATOM 586 C C . GLY A 1 75 ? -9.634 -3.767 6.734 1.00 95.81 75 GLY A C 1
ATOM 587 O O . GLY A 1 75 ? -9.701 -3.720 7.960 1.00 95.81 75 GLY A O 1
ATOM 588 N N . ALA A 1 76 ? -8.506 -4.107 6.104 1.00 96.50 76 ALA A N 1
ATOM 589 C CA . ALA A 1 76 ? -7.273 -4.495 6.791 1.00 96.50 76 ALA A CA 1
ATOM 590 C C . ALA A 1 76 ? -6.425 -3.259 7.148 1.00 96.50 76 ALA A C 1
ATOM 592 O O . ALA A 1 76 ? -5.404 -2.958 6.523 1.00 96.50 76 ALA A O 1
ATOM 593 N N . LEU A 1 77 ? -6.879 -2.511 8.153 1.00 96.25 77 LEU A N 1
ATOM 594 C CA . LEU A 1 77 ? -6.355 -1.186 8.473 1.00 96.25 77 LEU A CA 1
ATOM 595 C C . LEU A 1 77 ? -4.889 -1.191 8.935 1.00 96.25 77 LEU A C 1
ATOM 597 O O . LEU A 1 77 ? -4.121 -0.319 8.524 1.00 96.25 77 LEU A O 1
ATOM 601 N N . GLU A 1 78 ? -4.470 -2.171 9.740 1.00 96.56 78 GLU A N 1
ATOM 602 C CA . GLU A 1 78 ? -3.076 -2.273 10.187 1.00 96.56 78 GLU A CA 1
ATOM 603 C C . GLU A 1 78 ? -2.120 -2.497 9.012 1.00 96.56 78 GLU A C 1
ATOM 605 O O . GLU A 1 78 ? -1.087 -1.838 8.913 1.00 96.56 78 GLU A O 1
ATOM 610 N N . ARG A 1 79 ? -2.497 -3.361 8.066 1.00 97.62 79 ARG A N 1
ATOM 611 C CA . ARG A 1 79 ? -1.685 -3.625 6.872 1.00 97.62 79 ARG A CA 1
ATOM 612 C C . ARG A 1 79 ? -1.620 -2.411 5.944 1.00 97.62 79 ARG A C 1
ATOM 614 O O . ARG A 1 79 ? -0.568 -2.117 5.382 1.00 97.62 79 ARG A O 1
ATOM 621 N N . ALA A 1 80 ? -2.717 -1.664 5.809 1.00 98.12 80 ALA A N 1
ATOM 622 C CA . ALA A 1 80 ? -2.711 -0.404 5.066 1.00 98.12 80 ALA A CA 1
ATOM 623 C C . ALA A 1 80 ? -1.730 0.618 5.677 1.00 98.12 80 ALA A C 1
ATOM 625 O O . ALA A 1 80 ? -1.015 1.312 4.945 1.00 98.12 80 ALA A O 1
ATOM 626 N N . LEU A 1 81 ? -1.644 0.679 7.013 1.00 97.81 81 LEU A N 1
ATOM 627 C CA . LEU A 1 81 ? -0.659 1.498 7.727 1.00 97.81 81 LEU A CA 1
ATOM 628 C C . LEU A 1 81 ? 0.777 1.046 7.474 1.00 97.81 81 LEU A C 1
ATOM 630 O O . LEU A 1 81 ? 1.637 1.896 7.256 1.00 97.81 81 LEU A O 1
ATOM 634 N N . GLU A 1 82 ? 1.043 -0.259 7.483 1.00 98.25 82 GLU A N 1
ATOM 635 C CA . GLU A 1 82 ? 2.373 -0.806 7.188 1.00 98.25 82 GLU A CA 1
ATOM 636 C C . GLU A 1 82 ? 2.857 -0.378 5.798 1.00 98.25 82 GLU A C 1
ATOM 638 O O . GLU A 1 82 ? 3.948 0.184 5.674 1.00 98.25 82 GLU A O 1
ATOM 643 N N . PHE A 1 83 ? 2.022 -0.541 4.766 1.00 98.50 83 PHE A N 1
ATOM 644 C CA . PHE A 1 83 ? 2.363 -0.093 3.413 1.00 98.50 83 PHE A CA 1
ATOM 645 C C . PHE A 1 83 ? 2.549 1.423 3.329 1.00 98.50 83 PHE A C 1
ATOM 647 O O . PHE A 1 83 ? 3.487 1.888 2.685 1.00 98.50 83 PHE A O 1
ATOM 654 N N . THR A 1 84 ? 1.709 2.201 4.018 1.00 98.50 84 THR A N 1
ATOM 655 C CA . THR A 1 84 ? 1.821 3.669 4.040 1.00 98.50 84 THR A C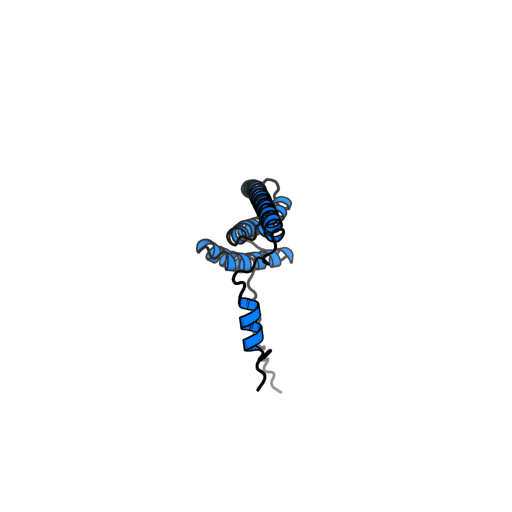A 1
ATOM 656 C C . THR A 1 84 ? 3.115 4.134 4.711 1.00 98.50 84 THR A C 1
ATOM 658 O O . THR A 1 84 ? 3.763 5.058 4.225 1.00 98.50 84 THR A O 1
ATOM 661 N N . ARG A 1 85 ? 3.524 3.495 5.814 1.00 98.50 85 ARG A N 1
ATOM 662 C CA . ARG A 1 85 ? 4.789 3.803 6.500 1.00 98.50 85 ARG A CA 1
ATOM 663 C C . ARG A 1 85 ? 5.983 3.460 5.625 1.00 98.50 85 ARG A C 1
ATOM 665 O O . ARG A 1 85 ? 6.847 4.309 5.443 1.00 98.50 85 ARG A O 1
ATOM 672 N N . ARG A 1 86 ? 5.974 2.275 5.010 1.00 98.38 86 ARG A N 1
ATOM 673 C CA . ARG A 1 86 ? 7.013 1.865 4.061 1.00 98.38 86 ARG A CA 1
ATOM 674 C C . ARG A 1 86 ? 7.110 2.822 2.869 1.00 98.38 86 ARG A C 1
ATOM 676 O O . ARG A 1 86 ? 8.206 3.137 2.427 1.00 98.38 86 ARG A O 1
ATOM 683 N N . LEU A 1 87 ? 5.979 3.320 2.366 1.00 98.50 87 LEU A N 1
ATOM 684 C CA . LEU A 1 87 ? 5.961 4.345 1.319 1.00 98.50 87 LEU A CA 1
ATOM 685 C C . LEU A 1 87 ? 6.665 5.622 1.797 1.00 98.50 87 LEU A C 1
ATOM 687 O O . LEU A 1 87 ? 7.536 6.132 1.101 1.00 98.50 87 LEU A O 1
ATOM 691 N N . LEU A 1 88 ? 6.340 6.107 2.997 1.00 98.44 88 LEU A N 1
ATOM 692 C CA . LEU A 1 88 ? 6.929 7.325 3.568 1.00 98.44 88 LEU A CA 1
ATOM 693 C C . LEU A 1 88 ? 8.409 7.183 3.957 1.00 98.44 88 LEU A C 1
ATOM 695 O O . LEU A 1 88 ? 9.101 8.192 4.057 1.00 98.44 88 LEU A O 1
ATOM 699 N N . GLU A 1 89 ? 8.913 5.964 4.159 1.00 98.38 89 GLU A N 1
ATOM 700 C CA . GLU A 1 89 ? 10.355 5.709 4.286 1.00 98.38 89 GLU A CA 1
ATOM 701 C C . GLU A 1 89 ? 11.097 5.971 2.965 1.00 98.38 89 GLU A C 1
ATOM 703 O O . GLU A 1 89 ? 12.246 6.413 2.989 1.00 98.38 89 GLU A O 1
ATOM 708 N N . LEU A 1 90 ? 10.443 5.729 1.823 1.00 97.62 90 LEU A N 1
ATOM 709 C CA . LEU A 1 90 ? 10.996 5.970 0.486 1.00 97.62 90 LEU A CA 1
ATOM 710 C C . LEU A 1 90 ? 10.783 7.416 0.021 1.00 97.62 90 LEU A C 1
ATOM 712 O O . LEU A 1 90 ? 11.696 8.022 -0.536 1.00 97.62 90 LEU A O 1
ATOM 716 N N . ASP A 1 91 ? 9.596 7.973 0.264 1.00 98.12 91 ASP A N 1
ATOM 717 C CA . ASP A 1 91 ? 9.253 9.363 -0.041 1.00 98.12 91 ASP A CA 1
ATOM 718 C C . ASP A 1 91 ? 8.545 10.039 1.151 1.00 98.12 91 ASP A C 1
ATOM 720 O O . ASP A 1 91 ? 7.311 10.050 1.239 1.00 98.12 91 ASP A O 1
ATOM 724 N N . PRO A 1 92 ? 9.309 10.662 2.070 1.00 98.06 92 PRO A N 1
ATOM 725 C CA . PRO A 1 92 ? 8.745 11.360 3.225 1.00 98.06 92 PRO A CA 1
ATOM 726 C C . PRO A 1 92 ? 7.841 12.548 2.859 1.00 98.06 92 PRO A C 1
ATOM 728 O O . PRO A 1 92 ? 6.991 12.950 3.659 1.00 98.06 92 PRO A O 1
ATOM 731 N N . ALA A 1 93 ? 8.019 13.133 1.669 1.00 97.12 93 ALA A N 1
ATOM 732 C CA . ALA A 1 93 ? 7.264 14.295 1.206 1.00 97.12 93 ALA A CA 1
ATOM 733 C C . ALA A 1 93 ? 5.967 13.909 0.475 1.00 97.12 93 ALA A C 1
ATOM 735 O O . ALA A 1 93 ? 5.212 14.795 0.062 1.00 97.12 93 ALA A O 1
ATOM 736 N N . HIS A 1 94 ? 5.666 12.611 0.355 1.00 97.62 94 HIS A N 1
ATOM 737 C CA . HIS A 1 94 ? 4.510 12.129 -0.384 1.00 97.62 94 HIS A CA 1
ATOM 738 C C . HIS A 1 94 ? 3.190 12.625 0.234 1.00 97.62 94 HIS A C 1
ATOM 740 O O . HIS A 1 94 ? 2.750 12.175 1.301 1.00 97.62 94 HIS A O 1
ATOM 746 N N . GLN A 1 95 ? 2.534 13.576 -0.439 1.00 96.44 95 GLN A N 1
ATOM 747 C CA . GLN A 1 95 ? 1.392 14.316 0.110 1.00 96.44 95 GLN A CA 1
ATOM 748 C C . GLN A 1 95 ? 0.217 13.396 0.469 1.00 96.44 95 GLN A C 1
ATOM 750 O O . GLN A 1 95 ? -0.355 13.509 1.558 1.00 96.44 95 GLN A O 1
ATOM 755 N N . ARG A 1 96 ? -0.132 12.462 -0.426 1.00 96.69 96 ARG A N 1
ATOM 756 C CA . ARG A 1 96 ? -1.255 11.533 -0.222 1.00 96.69 96 ARG A CA 1
ATOM 757 C C . ARG A 1 96 ? -0.978 10.550 0.915 1.00 96.69 96 ARG A C 1
ATOM 759 O O . ARG A 1 96 ? -1.850 10.334 1.749 1.00 96.69 96 ARG A O 1
ATOM 766 N N . ALA A 1 97 ? 0.241 10.021 1.001 1.00 97.56 97 ALA A N 1
ATOM 767 C CA . ALA A 1 97 ? 0.597 9.045 2.032 1.00 97.56 97 ALA A CA 1
ATOM 768 C C . ALA A 1 97 ? 0.628 9.678 3.429 1.00 97.56 97 ALA A C 1
ATOM 770 O O . ALA A 1 97 ? 0.133 9.084 4.382 1.00 97.56 97 ALA A O 1
ATOM 771 N N . ASN A 1 98 ? 1.101 10.922 3.547 1.00 97.94 98 ASN A N 1
ATOM 772 C CA . ASN A 1 98 ? 1.029 11.680 4.798 1.00 97.94 98 ASN A CA 1
ATOM 773 C C . ASN A 1 98 ? -0.422 11.904 5.268 1.00 97.94 98 ASN A C 1
ATOM 775 O O . ASN A 1 98 ? -0.707 11.857 6.468 1.00 97.94 98 ASN A O 1
ATOM 779 N N . GLY A 1 99 ? -1.344 12.150 4.331 1.00 97.44 99 GLY A N 1
ATOM 780 C CA . GLY A 1 99 ? -2.778 12.227 4.618 1.00 97.44 99 GLY A CA 1
ATOM 781 C C . GLY A 1 99 ? -3.351 10.883 5.074 1.00 97.44 99 GLY A C 1
ATOM 782 O O . GLY A 1 99 ? -3.998 10.813 6.120 1.00 97.44 99 GLY A O 1
ATOM 783 N N . ASN A 1 100 ? -3.053 9.819 4.324 1.00 97.38 100 ASN A N 1
ATOM 784 C CA . ASN A 1 100 ? -3.497 8.457 4.616 1.00 97.38 100 ASN A CA 1
ATOM 785 C C . ASN A 1 100 ? -3.000 7.971 5.981 1.00 97.38 100 ASN A C 1
ATOM 787 O O . ASN A 1 100 ? -3.789 7.416 6.735 1.00 97.38 100 ASN A O 1
ATOM 791 N N . LEU A 1 101 ? -1.739 8.238 6.340 1.00 97.81 101 LEU A N 1
ATOM 792 C CA . LEU A 1 101 ? -1.158 7.838 7.623 1.00 97.81 101 LEU A CA 1
ATOM 793 C C . LEU A 1 101 ? -1.996 8.357 8.796 1.00 97.81 101 LEU A C 1
ATOM 795 O O . LEU A 1 101 ? -2.485 7.575 9.608 1.00 97.81 101 LEU A O 1
ATOM 799 N N . LYS A 1 102 ? -2.238 9.674 8.836 1.00 97.31 102 LYS A N 1
ATOM 800 C CA . LYS A 1 102 ? -3.038 10.311 9.894 1.00 97.31 102 LYS A CA 1
ATOM 801 C C . LYS A 1 102 ? -4.464 9.771 9.925 1.00 97.31 102 LYS A C 1
ATOM 803 O O . LYS A 1 102 ? -5.031 9.560 10.995 1.00 97.31 102 LYS A O 1
ATOM 808 N N . TYR A 1 103 ? -5.053 9.573 8.747 1.00 96.69 103 TYR A N 1
ATOM 809 C CA . TYR A 1 103 ? -6.414 9.073 8.628 1.00 96.69 103 TYR A CA 1
ATOM 810 C C . TYR A 1 103 ? -6.536 7.632 9.139 1.00 96.69 103 TYR A C 1
ATOM 812 O O . TYR A 1 103 ? -7.425 7.344 9.941 1.00 96.69 103 TYR A O 1
ATOM 820 N N . PHE A 1 104 ? -5.636 6.740 8.729 1.00 97.19 104 PHE A N 1
ATOM 821 C CA . PHE A 1 104 ? -5.650 5.345 9.152 1.00 97.19 104 PHE A CA 1
ATOM 822 C C . PHE A 1 104 ? -5.345 5.194 10.648 1.00 97.19 104 PHE A C 1
ATOM 824 O O . PHE A 1 104 ? -6.036 4.433 11.322 1.00 97.19 104 PHE A O 1
ATOM 831 N N . GLU A 1 105 ? -4.399 5.959 11.203 1.00 96.44 105 GLU A N 1
ATOM 832 C CA . GLU A 1 105 ? -4.123 5.962 12.649 1.00 96.44 105 GLU A CA 1
ATOM 833 C C . GLU A 1 105 ? -5.352 6.392 13.460 1.00 96.44 105 GLU A C 1
ATOM 835 O O . GLU A 1 105 ? -5.699 5.754 14.455 1.00 96.44 105 GLU A O 1
ATOM 840 N N . TYR A 1 106 ? -6.067 7.419 12.991 1.00 96.50 106 TYR A N 1
ATOM 841 C CA . TYR A 1 106 ? -7.317 7.856 13.607 1.00 96.50 106 TYR A CA 1
ATOM 842 C C . TYR A 1 106 ? -8.411 6.778 13.551 1.00 96.50 106 TYR A C 1
ATOM 844 O O . TYR A 1 106 ? -9.083 6.528 14.556 1.00 96.50 106 TYR A O 1
ATOM 852 N N . GLN A 1 107 ? -8.601 6.122 12.398 1.00 95.25 107 GLN A N 1
ATOM 853 C CA . GLN A 1 107 ? -9.583 5.038 12.274 1.00 95.25 107 GLN A CA 1
ATOM 854 C C . GLN A 1 107 ? -9.245 3.867 13.208 1.00 95.25 107 GLN A C 1
ATOM 856 O O . GLN A 1 107 ? -10.147 3.326 13.847 1.00 95.25 107 GLN A O 1
ATOM 861 N N . LEU A 1 108 ? -7.960 3.527 13.349 1.00 93.94 108 LEU A N 1
ATOM 862 C CA . LEU A 1 108 ? -7.513 2.405 14.172 1.00 93.94 108 LEU A CA 1
ATOM 863 C C . LEU A 1 108 ? -7.726 2.696 15.659 1.00 93.94 108 LEU A C 1
ATOM 865 O O . LEU A 1 108 ? -8.237 1.861 16.404 1.00 93.94 108 LEU A O 1
ATOM 869 N N . GLU A 1 109 ? -7.407 3.916 16.098 1.00 94.62 109 GLU A N 1
ATOM 870 C CA . GLU A 1 109 ? -7.677 4.342 17.470 1.00 94.62 109 GLU A CA 1
ATOM 871 C C . GLU A 1 109 ? -9.181 4.320 17.779 1.00 94.62 109 GLU A C 1
ATOM 873 O O . GLU A 1 109 ? -9.592 3.903 18.866 1.00 94.62 109 GLU A O 1
ATOM 878 N N . LYS A 1 110 ? -10.013 4.741 16.819 1.00 94.00 110 LYS A N 1
ATOM 879 C CA . LYS A 1 110 ? -11.471 4.715 16.952 1.00 94.00 110 LYS A CA 1
ATOM 880 C C . LYS A 1 110 ? -12.010 3.287 17.070 1.00 94.00 110 LYS A C 1
ATOM 882 O O . LYS A 1 110 ? -12.848 3.053 17.939 1.00 94.00 110 LYS A O 1
ATOM 887 N N . GLN A 1 111 ? -11.530 2.353 16.246 1.00 91.12 111 GLN A N 1
ATOM 888 C CA . GLN A 1 111 ? -11.900 0.933 16.328 1.00 91.12 111 GLN A CA 1
ATOM 889 C C . GLN A 1 111 ? -11.529 0.351 17.695 1.00 91.12 111 GLN A C 1
ATOM 891 O O . GLN A 1 111 ? -12.396 -0.167 18.396 1.00 91.12 111 GLN A O 1
ATOM 896 N N . ARG A 1 112 ? -10.291 0.575 18.150 1.00 90.94 112 ARG A N 1
ATOM 897 C CA . ARG A 1 112 ? -9.821 0.102 19.459 1.00 90.94 112 ARG A CA 1
ATOM 898 C C . ARG A 1 112 ? -10.657 0.640 20.624 1.00 90.94 112 ARG A C 1
ATOM 900 O O . ARG A 1 112 ? -10.941 -0.090 21.569 1.00 90.94 112 ARG A O 1
ATOM 907 N N . LYS A 1 113 ? -11.056 1.916 20.582 1.00 91.44 113 LYS A N 1
ATOM 908 C CA . LYS A 1 113 ? -11.923 2.513 21.616 1.00 91.44 113 LYS A CA 1
ATOM 909 C C . LYS A 1 113 ? -13.320 1.890 21.626 1.00 91.44 113 LYS A C 1
ATOM 911 O O . LYS A 1 113 ? -13.856 1.653 22.703 1.00 91.44 113 LYS A O 1
ATOM 916 N N . ALA A 1 114 ? -13.893 1.620 20.452 1.00 88.81 114 ALA A N 1
ATOM 917 C CA . ALA A 1 114 ? -15.201 0.976 20.343 1.00 88.81 114 ALA A CA 1
ATOM 918 C C . ALA A 1 114 ? -15.175 -0.457 20.905 1.00 88.81 114 ALA A C 1
ATOM 920 O O . ALA A 1 114 ? -16.042 -0.830 21.694 1.00 88.81 114 ALA A O 1
ATOM 921 N N . GLU A 1 115 ?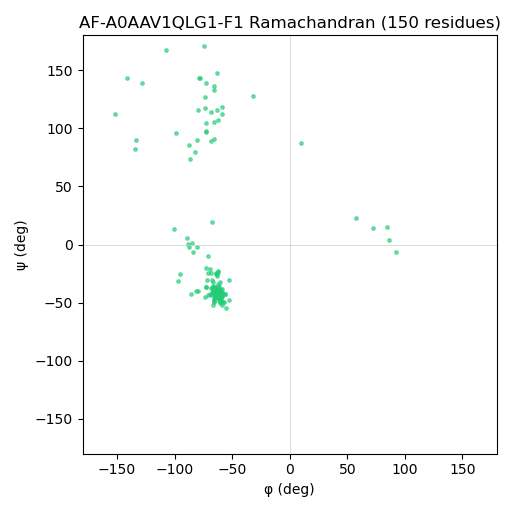 -14.133 -1.225 20.583 1.00 85.44 115 GLU A N 1
ATOM 922 C CA . GLU A 1 115 ? -13.933 -2.580 21.110 1.00 85.44 115 GLU A CA 1
ATOM 923 C C . GLU A 1 115 ? -13.758 -2.600 22.632 1.00 85.44 115 GLU A C 1
ATOM 925 O O . GLU A 1 115 ? -14.287 -3.485 23.306 1.00 85.44 115 GLU A O 1
ATOM 930 N N . GLN A 1 116 ? -13.061 -1.608 23.195 1.00 80.31 116 GLN A N 1
ATOM 931 C CA . GLN A 1 116 ? -12.916 -1.457 24.645 1.00 80.31 116 GLN A CA 1
ATOM 932 C C . GLN A 1 116 ? -14.261 -1.166 25.323 1.00 80.31 116 GLN A C 1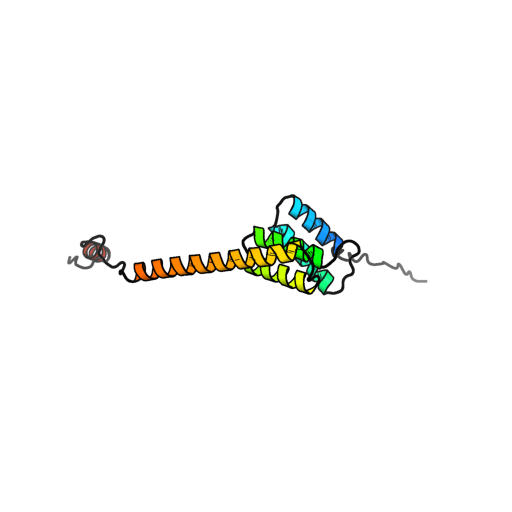
ATOM 934 O O . GLN A 1 116 ? -14.595 -1.824 26.309 1.00 80.31 116 GLN A O 1
ATOM 939 N N . SER A 1 117 ? -15.071 -0.253 24.774 1.00 74.88 117 SER A N 1
ATOM 940 C CA . SER A 1 117 ? -16.398 0.044 25.329 1.00 74.88 117 SER A CA 1
ATOM 941 C C . SER A 1 117 ? -17.373 -1.135 25.229 1.00 74.88 117 SER A C 1
ATOM 943 O O . SER A 1 117 ? -18.142 -1.381 26.161 1.00 74.88 117 SER A O 1
ATOM 945 N N . ASP A 1 118 ? -17.316 -1.908 24.141 1.00 68.06 118 ASP A N 1
ATOM 946 C CA . ASP A 1 118 ? -18.149 -3.103 23.976 1.00 68.06 118 ASP A CA 1
ATOM 947 C C . ASP A 1 118 ? -17.678 -4.250 24.879 1.00 68.06 118 ASP A C 1
ATOM 949 O O . ASP A 1 118 ? -18.501 -4.976 25.441 1.00 68.06 118 ASP A O 1
ATOM 953 N N . GLY A 1 119 ? -16.365 -4.395 25.081 1.00 60.50 119 GLY A N 1
ATOM 954 C CA . GLY A 1 119 ? -15.779 -5.349 26.023 1.00 60.50 119 GLY A CA 1
ATOM 955 C C . GLY A 1 119 ? -16.196 -5.086 27.473 1.00 60.50 119 GLY A C 1
ATOM 956 O O . GLY A 1 119 ? -16.581 -6.020 28.177 1.00 60.50 119 GLY A O 1
ATOM 957 N N . GLU A 1 120 ? -16.209 -3.821 27.902 1.00 58.00 120 GLU A N 1
ATOM 958 C CA . GLU A 1 120 ? -16.691 -3.411 29.231 1.00 58.00 120 GLU A CA 1
ATOM 959 C C . GLU A 1 120 ? -18.207 -3.639 29.396 1.00 58.00 120 GLU A C 1
ATOM 961 O O . GLU A 1 120 ? -18.668 -4.133 30.434 1.00 58.00 120 GLU A O 1
ATOM 966 N N . ALA A 1 121 ? -19.002 -3.368 28.354 1.00 56.50 121 ALA A N 1
ATOM 967 C CA . ALA A 1 121 ? -20.440 -3.648 28.342 1.00 56.50 121 ALA A CA 1
ATOM 968 C C . ALA A 1 121 ? -20.757 -5.158 28.359 1.00 56.50 121 ALA A C 1
ATOM 970 O O . ALA A 1 121 ? -21.781 -5.581 28.902 1.00 56.50 121 ALA A O 1
ATOM 971 N N . LYS A 1 122 ? -19.885 -5.992 27.779 1.00 52.97 122 LYS A N 1
ATOM 972 C CA . LYS A 1 122 ? -20.030 -7.454 27.771 1.00 52.97 122 LYS A CA 1
ATOM 973 C C . LYS A 1 122 ? -19.577 -8.076 29.092 1.00 52.97 122 LYS A C 1
ATOM 975 O O . LYS A 1 122 ? -20.302 -8.907 29.625 1.00 52.97 122 LYS A O 1
ATOM 980 N N . GLN A 1 123 ? -18.483 -7.600 29.694 1.00 52.66 123 GLN A N 1
ATOM 981 C CA . GLN A 1 123 ? -18.050 -8.025 31.035 1.00 52.66 123 GLN A CA 1
ATOM 982 C C . GLN A 1 123 ? -19.065 -7.660 32.128 1.00 52.66 123 GLN A C 1
ATOM 984 O O . GLN A 1 123 ? -19.302 -8.453 33.037 1.00 52.66 123 GLN A O 1
ATOM 989 N N . THR A 1 124 ? -19.725 -6.504 32.030 1.00 51.66 124 THR A N 1
ATOM 990 C CA . THR A 1 124 ? -20.810 -6.136 32.961 1.00 51.66 124 THR A CA 1
ATOM 991 C C . THR A 1 124 ? -22.091 -6.953 32.751 1.00 51.66 124 THR A C 1
ATOM 993 O O . THR A 1 124 ? -22.858 -7.130 33.700 1.00 51.66 124 THR A O 1
ATOM 996 N N . ARG A 1 125 ? -22.322 -7.493 31.546 1.00 50.25 125 ARG A N 1
ATOM 997 C CA . ARG A 1 125 ? -23.430 -8.421 31.258 1.00 50.25 125 ARG A CA 1
ATOM 998 C C . ARG A 1 125 ? -23.119 -9.864 31.660 1.00 50.25 125 ARG A C 1
ATOM 1000 O O . ARG A 1 125 ? -23.992 -10.488 32.243 1.00 50.25 125 ARG A O 1
ATOM 1007 N N . ASP A 1 126 ? -21.899 -10.354 31.449 1.00 49.47 126 ASP A N 1
ATOM 1008 C CA . ASP A 1 126 ? -21.466 -11.693 31.891 1.00 49.47 126 ASP A CA 1
ATOM 1009 C C . ASP A 1 126 ? -21.265 -11.783 33.417 1.00 49.47 126 ASP A C 1
ATOM 1011 O O . ASP A 1 126 ? -21.361 -12.865 33.992 1.00 49.47 126 ASP A O 1
ATOM 1015 N N . ALA A 1 127 ? -21.080 -10.650 34.109 1.00 50.31 127 ALA A N 1
ATOM 1016 C CA . ALA A 1 127 ? -21.148 -10.578 35.573 1.00 50.31 127 ALA A CA 1
ATOM 1017 C C . ALA A 1 127 ? -22.581 -10.735 36.131 1.00 50.31 127 ALA A C 1
ATOM 1019 O O . ALA A 1 127 ? -22.760 -10.895 37.341 1.00 50.31 127 ALA A O 1
ATOM 1020 N N . ARG A 1 128 ? -23.613 -10.718 35.274 1.00 50.16 128 ARG A N 1
ATOM 1021 C CA . ARG A 1 128 ? -24.949 -11.234 35.594 1.00 50.16 128 ARG A CA 1
ATOM 1022 C C . ARG A 1 128 ? -25.056 -12.629 34.995 1.00 50.16 128 ARG A C 1
ATOM 1024 O O . ARG A 1 128 ? -25.362 -12.779 33.818 1.00 50.16 128 ARG A O 1
ATOM 1031 N N . SER A 1 129 ? -24.788 -13.635 35.825 1.00 48.25 129 SER A N 1
ATOM 1032 C CA . SER A 1 129 ? -24.963 -15.056 35.518 1.00 48.25 129 SER A CA 1
ATOM 1033 C C . SER A 1 129 ? -26.139 -15.315 34.561 1.00 48.25 129 SER A C 1
ATOM 1035 O O . SER A 1 129 ? -27.267 -14.960 34.905 1.00 48.25 129 SER A O 1
ATOM 1037 N N . PRO A 1 130 ? -25.950 -16.043 33.445 1.00 49.25 130 PRO A N 1
ATOM 1038 C CA . PRO A 1 130 ? -27.051 -16.581 32.633 1.00 49.25 130 PRO A CA 1
ATOM 1039 C C . PRO A 1 130 ? -27.871 -17.682 33.337 1.00 49.25 130 PRO A C 1
ATOM 1041 O O . PRO A 1 130 ? -28.525 -18.487 32.681 1.00 49.25 130 PRO A O 1
ATOM 1044 N N . ALA A 1 131 ? -27.794 -17.770 34.664 1.00 48.28 131 ALA A N 1
ATOM 1045 C CA . ALA A 1 131 ? -28.302 -18.880 35.459 1.00 48.28 131 ALA A CA 1
ATOM 1046 C C . ALA A 1 131 ? -29.651 -18.585 36.128 1.00 48.28 131 ALA A C 1
ATOM 1048 O O . ALA A 1 131 ? -30.043 -19.342 37.011 1.00 48.28 131 ALA A O 1
ATOM 1049 N N . ASP A 1 132 ? -30.347 -17.513 35.738 1.00 52.97 132 ASP A N 1
ATOM 1050 C CA . ASP A 1 132 ? -31.722 -17.303 36.192 1.00 52.97 132 ASP A CA 1
ATOM 1051 C C . ASP A 1 132 ? -32.684 -18.015 35.231 1.00 52.97 132 ASP A C 1
ATOM 1053 O O . ASP A 1 132 ? -33.104 -17.497 34.194 1.00 52.97 132 ASP A O 1
ATOM 1057 N N . ASP A 1 133 ? -32.862 -19.299 35.544 1.00 59.16 133 ASP A N 1
ATOM 1058 C CA . ASP A 1 133 ? -34.009 -20.168 35.285 1.00 59.16 133 ASP A CA 1
ATOM 1059 C C . ASP A 1 133 ? -35.095 -19.600 34.352 1.00 59.16 133 ASP A C 1
ATOM 1061 O O . ASP A 1 133 ? -36.128 -19.093 34.784 1.00 59.16 133 ASP A O 1
ATOM 1065 N N . TYR A 1 134 ? -34.930 -19.793 33.039 1.00 61.03 134 TYR A N 1
ATOM 1066 C CA . TYR A 1 134 ? -36.007 -19.522 32.076 1.00 61.03 134 TYR A CA 1
ATOM 1067 C C . TYR A 1 134 ? -37.246 -20.410 32.313 1.00 61.03 134 TYR A C 1
ATOM 1069 O O . TYR A 1 134 ? -38.346 -20.035 31.920 1.00 61.03 134 TYR A O 1
ATOM 1077 N N . LEU A 1 135 ? -37.093 -21.570 32.965 1.00 60.78 135 LEU A N 1
ATOM 1078 C CA . LEU A 1 135 ? -38.189 -22.475 33.322 1.00 60.78 135 LEU A CA 1
ATOM 1079 C C . LEU A 1 135 ? -37.816 -23.274 34.588 1.00 60.78 135 LEU A C 1
ATOM 1081 O O . LEU A 1 135 ? -36.930 -24.134 34.501 1.00 60.78 135 LEU A O 1
ATOM 1085 N N . PRO A 1 136 ? -38.486 -23.055 35.735 1.00 68.06 136 PRO A N 1
ATOM 1086 C CA . PRO A 1 136 ? -38.290 -23.842 36.960 1.00 68.06 136 PRO A CA 1
ATOM 1087 C C . PRO A 1 136 ? -38.430 -25.359 36.740 1.00 68.06 136 PRO A C 1
ATOM 1089 O O . PRO A 1 136 ? -37.767 -26.168 37.388 1.00 68.06 136 PRO A O 1
ATOM 1092 N N . GLU A 1 137 ? -39.263 -25.761 35.778 1.00 70.81 137 GLU A N 1
ATOM 1093 C CA . GLU A 1 137 ? -39.601 -27.152 35.471 1.00 70.81 137 GLU A CA 1
ATOM 1094 C C . GLU A 1 137 ? -38.582 -27.843 34.553 1.00 70.81 137 GLU A C 1
ATOM 1096 O O . GLU A 1 137 ? -38.671 -29.053 34.326 1.00 70.81 137 GLU A O 1
ATOM 1101 N N . ARG A 1 138 ? -37.590 -27.111 34.025 1.00 76.25 138 ARG A N 1
ATOM 1102 C CA . ARG A 1 138 ? -36.603 -27.655 33.079 1.00 76.25 138 ARG A CA 1
ATOM 1103 C C . ARG A 1 138 ? -35.817 -28.819 33.672 1.00 76.25 138 ARG A C 1
ATOM 1105 O O . ARG A 1 138 ? -35.586 -29.811 32.985 1.00 76.25 138 ARG A O 1
ATOM 1112 N N . ARG A 1 139 ? -35.443 -28.726 34.951 1.00 73.06 139 ARG A N 1
ATOM 1113 C CA . ARG A 1 139 ? -34.726 -29.811 35.641 1.00 7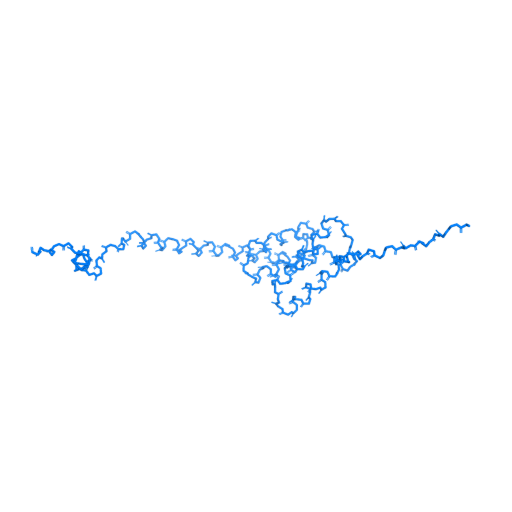3.06 139 ARG A CA 1
ATOM 1114 C C . ARG A 1 139 ? -35.564 -31.087 35.687 1.00 73.06 139 ARG A C 1
ATOM 1116 O O . ARG A 1 139 ? -35.040 -32.163 35.422 1.00 73.06 139 ARG A O 1
ATOM 1123 N N . THR A 1 140 ? -36.860 -30.959 35.953 1.00 76.81 140 THR A N 1
ATOM 1124 C CA . THR A 1 140 ? -37.805 -32.082 35.977 1.00 76.81 140 THR A CA 1
ATOM 1125 C C . THR A 1 140 ? -37.972 -32.699 34.588 1.00 76.81 140 THR A C 1
ATOM 1127 O O . THR A 1 140 ? -37.954 -33.920 34.447 1.00 76.81 140 THR A O 1
ATOM 1130 N N . TYR A 1 141 ? -38.077 -31.869 33.545 1.00 76.38 141 TYR A N 1
ATOM 1131 C CA . TYR A 1 141 ? -38.142 -32.336 32.157 1.00 76.38 141 TYR A CA 1
ATOM 1132 C C . TYR A 1 141 ? -36.878 -33.111 31.747 1.00 76.38 141 TYR A C 1
ATOM 1134 O O . TYR A 1 141 ? -36.970 -34.210 31.203 1.00 76.38 141 TYR A O 1
ATOM 1142 N N . GLU A 1 142 ? -35.690 -32.587 32.063 1.00 81.31 142 GLU A N 1
ATOM 1143 C CA . GLU A 1 142 ? -34.416 -33.244 31.747 1.00 81.31 142 GLU A CA 1
ATOM 1144 C C . GLU A 1 142 ? -34.234 -34.575 32.500 1.00 81.31 142 GLU A C 1
ATOM 1146 O O . GLU A 1 142 ? -33.716 -35.531 31.919 1.00 81.31 142 GLU A O 1
ATOM 1151 N N . GLN A 1 143 ? -34.698 -34.671 33.752 1.00 81.56 143 GLN A N 1
ATOM 1152 C CA . GLN A 1 143 ? -34.701 -35.922 34.525 1.00 81.56 143 GLN A CA 1
ATOM 1153 C C . GLN A 1 143 ? -35.583 -36.994 33.872 1.00 81.56 143 GLN A C 1
ATOM 1155 O O . GLN A 1 143 ? -35.136 -38.126 33.675 1.00 81.56 143 GLN A O 1
ATOM 1160 N N . LEU A 1 144 ? -36.797 -36.629 33.444 1.00 79.75 144 LEU A N 1
ATOM 1161 C CA . LEU A 1 144 ? -37.696 -37.541 32.730 1.00 79.75 144 LEU A CA 1
ATOM 1162 C C . LEU A 1 144 ? -37.101 -38.006 31.394 1.00 79.75 144 LEU A C 1
ATOM 1164 O O . LEU A 1 144 ? -37.180 -39.190 31.070 1.00 79.75 144 LEU A O 1
ATOM 1168 N N . CYS A 1 145 ? -36.445 -37.115 30.642 1.00 79.31 145 CYS A N 1
ATOM 1169 C CA . CYS A 1 145 ? -35.760 -37.483 29.398 1.00 79.31 145 CYS A CA 1
ATOM 1170 C C . CYS A 1 145 ? -34.594 -38.464 29.605 1.00 79.31 145 CYS A C 1
ATOM 1172 O O . CYS A 1 145 ? -34.265 -39.212 28.687 1.00 79.31 145 CYS A O 1
ATOM 1174 N N . ARG A 1 146 ? -33.976 -38.487 30.793 1.00 82.31 146 ARG A N 1
ATOM 1175 C CA . ARG A 1 146 ? -32.935 -39.463 31.169 1.00 82.31 146 ARG A CA 1
ATOM 1176 C C . ARG A 1 146 ? -33.502 -40.753 31.767 1.00 82.31 146 ARG A C 1
ATOM 1178 O O . ARG A 1 146 ? -32.739 -41.660 32.083 1.00 82.31 146 ARG A O 1
ATOM 1185 N N . GLY A 1 147 ? -34.825 -40.844 31.916 1.00 76.19 147 GLY A N 1
ATOM 1186 C CA . GLY A 1 147 ? -35.492 -41.974 32.563 1.00 76.19 147 GLY A CA 1
ATOM 1187 C C . GLY A 1 147 ? -35.307 -42.005 34.082 1.00 76.19 147 GLY A C 1
ATOM 1188 O O . GLY A 1 147 ? -35.590 -43.019 34.718 1.00 76.19 147 GLY A O 1
ATOM 1189 N N . GLU A 1 148 ? -34.841 -40.912 34.685 1.00 79.75 148 GLU A N 1
ATOM 1190 C CA . GLU A 1 148 ? -34.687 -40.809 36.132 1.00 79.75 148 GLU A CA 1
AT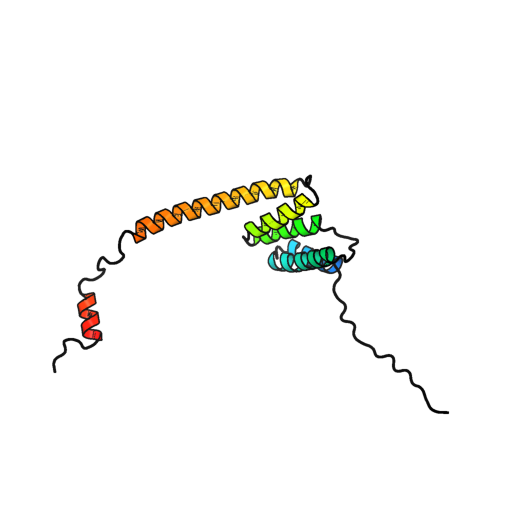OM 1191 C C . GLU A 1 148 ? -36.077 -40.667 36.778 1.00 79.75 148 GLU A C 1
ATOM 1193 O O . GLU A 1 148 ? -36.877 -39.815 36.398 1.00 79.75 148 GLU A O 1
ATOM 1198 N N . GLY A 1 149 ? -36.393 -41.522 37.755 1.00 66.75 149 GLY A N 1
ATOM 1199 C CA . GLY A 1 149 ? -37.655 -41.460 38.508 1.00 66.75 149 GLY A CA 1
ATOM 1200 C C . GLY A 1 149 ? -38.809 -42.308 37.961 1.00 66.75 149 GLY A C 1
ATOM 1201 O O . GLY A 1 149 ? -39.815 -42.455 38.656 1.00 66.75 149 GLY A O 1
ATOM 1202 N N . VAL A 1 150 ? -38.664 -42.947 36.795 1.00 62.56 150 VAL A N 1
ATOM 1203 C CA . VAL A 1 150 ? -39.618 -43.970 36.335 1.00 62.56 150 VAL A CA 1
ATOM 1204 C C . VAL A 1 150 ? -39.289 -45.287 37.039 1.00 62.56 150 VAL A C 1
ATOM 1206 O O . VAL A 1 150 ? -38.466 -46.072 36.574 1.00 62.56 150 VAL A O 1
ATOM 1209 N N . ARG A 1 151 ? -39.897 -45.524 38.206 1.00 60.56 151 ARG A N 1
ATOM 1210 C CA . ARG A 1 151 ? -39.936 -46.876 38.782 1.00 60.56 151 ARG A CA 1
ATOM 1211 C C . ARG A 1 151 ? -41.037 -47.649 38.063 1.00 60.56 151 ARG A C 1
ATOM 1213 O O . ARG A 1 151 ? -42.196 -47.246 38.147 1.00 60.56 151 ARG A O 1
ATOM 1220 N N . MET A 1 152 ? -40.655 -48.701 37.340 1.00 50.62 152 MET A N 1
ATOM 1221 C CA . MET A 1 152 ? -41.589 -49.759 36.944 1.00 50.62 152 MET A CA 1
ATOM 1222 C C . MET A 1 152 ? -41.951 -50.628 38.145 1.00 50.62 152 MET A C 1
ATOM 1224 O O . MET A 1 152 ? -41.081 -50.777 39.036 1.00 50.62 152 MET A O 1
#

Nearest PDB structures (foldseek):
  2yq8-assembly1_A  TM=9.961E-01  e=5.991E-10  Homo sapiens
  3rib-assembly2_B  TM=7.297E-01  e=2.202E-01  Homo sapiens
  7v1m-assembly2_G  TM=6.541E-01  e=2.202E-01  Homo sapiens
  6c9m-assembly1_A  TM=6.879E-01  e=6.544E-01  Homo sapiens
  6t46-assembly2_G  TM=6.819E-01  e=5.510E-01  Bacillus subtilis subsp. natto